Protein AF-A0A850M268-F1 (afdb_monomer)

Nearest PDB structures (foldseek):
  4k5r-assembly2_B-3  TM=6.253E-01  e=1.179E-01  Streptomyces argillaceus
  8twf-assembly1_A  TM=5.147E-01  e=1.402E-01  Legionella massiliensis
  8twf-assembly1_B  TM=6.052E-01  e=3.742E-01  Legionella massiliensis
  4h0a-assembly1_A  TM=3.122E-01  e=1.585E+00  Staphylococcus aureus subsp. aureus Mu50
  4h0a-assembly2_B  TM=3.124E-01  e=1.333E+00  Staphylococcus aureus subsp. aureus Mu50

Secondary structure (DSSP, 8-state):
-EEEEEEEEEE--B-SS-EEEEETTEEEEEEE-TTSBEEEEEEEEE-S-GGG-EEEEEEPTT-TT-EEEEEE--HHHHHHHHHHHHHHHHHHHHHTTT-EEEE-TTS-EE-

Solvent-accessible surface area (backbone atoms only — not comparable to full-atom values): 6175 Å² total; per-residue (Å²): 107,71,46,35,40,33,24,48,36,48,46,72,41,76,31,96,55,72,45,77,48,78,55,93,72,34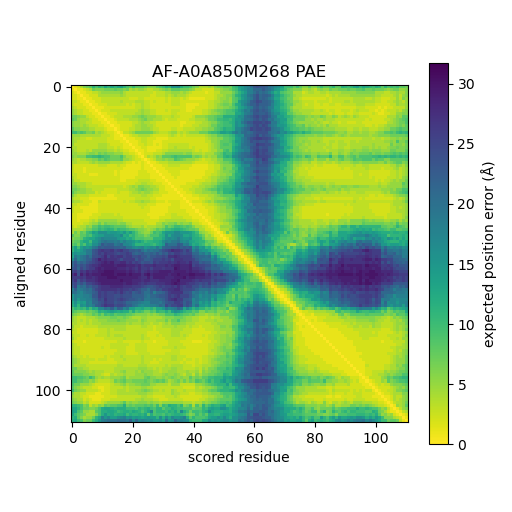,36,40,36,40,33,40,46,99,87,26,30,36,36,35,42,33,44,36,36,62,48,88,61,57,83,52,55,43,74,45,73,42,79,44,88,91,45,96,88,46,72,45,74,48,68,42,65,48,62,69,57,53,54,48,50,42,51,49,50,54,48,49,44,52,55,48,12,63,75,51,76,54,33,44,73,44,62,42,61,91,64,58,49,74,101

Mean predicted aligned error: 9.38 Å

Sequence (111 aa):
MKLSVECNVESKIKLHEVINIKNNDNIYVFYPDHSGMLHKIKIITKVKRPEKFYARMKPTPNAKSAFSIKIRTDVELGDSIKREFQRLESEISFSTKGCLKKIYWDDPKSE

Structure (mmCIF, N/CA/C/O backbone):
data_AF-A0A850M268-F1
#
_entry.id   AF-A0A850M268-F1
#
loop_
_atom_site.group_PDB
_atom_site.id
_atom_site.type_symbol
_atom_site.label_atom_id
_atom_site.label_alt_id
_atom_site.label_comp_id
_atom_site.label_asym_id
_atom_site.label_entity_id
_atom_site.label_seq_id
_atom_site.pdbx_PDB_ins_code
_atom_site.Cartn_x
_atom_site.Cartn_y
_atom_site.Cartn_z
_atom_site.occupancy
_atom_site.B_iso_or_equiv
_atom_site.auth_seq_id
_atom_site.auth_comp_id
_atom_site.auth_asym_id
_atom_site.auth_atom_id
_atom_site.pdbx_PDB_model_num
ATOM 1 N N . MET A 1 1 ? -19.834 -2.391 7.049 1.00 77.62 1 MET A N 1
ATOM 2 C CA . MET A 1 1 ? -19.169 -1.221 6.435 1.00 77.62 1 MET A CA 1
ATOM 3 C C . MET A 1 1 ? -17.748 -1.600 6.034 1.00 77.62 1 MET A C 1
ATOM 5 O O . MET A 1 1 ? -17.134 -2.402 6.735 1.00 77.62 1 MET A O 1
ATOM 9 N N . LYS A 1 2 ? -17.243 -1.077 4.914 1.00 80.06 2 LYS A N 1
ATOM 10 C CA . LYS A 1 2 ? -15.839 -1.208 4.494 1.00 80.06 2 LYS A CA 1
ATOM 11 C C . LYS A 1 2 ? -15.240 0.193 4.423 1.00 80.06 2 LYS A C 1
ATOM 13 O O . LYS A 1 2 ? -15.965 1.118 4.081 1.00 80.06 2 LYS A O 1
ATOM 18 N N . LEU A 1 3 ? -13.968 0.320 4.774 1.00 82.69 3 LEU A N 1
ATOM 19 C CA . LEU A 1 3 ? -13.201 1.546 4.607 1.00 82.69 3 LEU A CA 1
ATOM 20 C C . LEU A 1 3 ? -12.166 1.298 3.519 1.00 82.69 3 LEU A C 1
ATOM 22 O O . LEU A 1 3 ? -11.490 0.267 3.527 1.00 82.69 3 LEU A O 1
ATOM 26 N N . SER A 1 4 ? -12.079 2.235 2.590 1.00 85.81 4 SER A N 1
ATOM 27 C CA . SER A 1 4 ? -11.166 2.196 1.468 1.00 85.81 4 SER A CA 1
ATOM 28 C C . SER A 1 4 ? -10.247 3.408 1.555 1.00 85.81 4 SER A C 1
ATOM 30 O O . SER A 1 4 ? -10.711 4.545 1.576 1.00 85.81 4 SER A O 1
ATOM 32 N N . VAL A 1 5 ? -8.943 3.159 1.626 1.00 87.94 5 VAL A N 1
ATOM 33 C CA . VAL A 1 5 ? -7.930 4.212 1.693 1.00 87.94 5 VAL A CA 1
ATOM 34 C C . VAL A 1 5 ? -6.916 3.987 0.591 1.00 87.94 5 VAL A C 1
ATOM 36 O O . VAL A 1 5 ? -6.391 2.884 0.447 1.00 87.94 5 VAL A O 1
ATOM 39 N N . GLU A 1 6 ? -6.641 5.026 -0.184 1.00 91.50 6 GLU A N 1
ATOM 40 C CA . GLU A 1 6 ? -5.661 5.007 -1.259 1.00 91.50 6 GLU A CA 1
ATOM 41 C C . GLU A 1 6 ? -4.546 6.026 -1.027 1.00 91.50 6 GLU A C 1
ATOM 43 O O . GLU A 1 6 ? -4.773 7.139 -0.551 1.00 91.50 6 GLU A O 1
ATOM 48 N N . CYS A 1 7 ? -3.332 5.629 -1.396 1.00 90.12 7 CYS A N 1
ATOM 49 C CA . CYS A 1 7 ? -2.137 6.452 -1.323 1.00 90.12 7 CYS A CA 1
ATOM 50 C C . CYS A 1 7 ? -1.420 6.413 -2.669 1.00 90.12 7 CYS A C 1
ATOM 52 O O . CYS A 1 7 ? -1.267 5.349 -3.280 1.00 90.12 7 CYS A O 1
ATOM 54 N N . ASN A 1 8 ? -0.935 7.574 -3.103 1.00 92.31 8 ASN A N 1
ATOM 55 C CA . ASN A 1 8 ? -0.005 7.6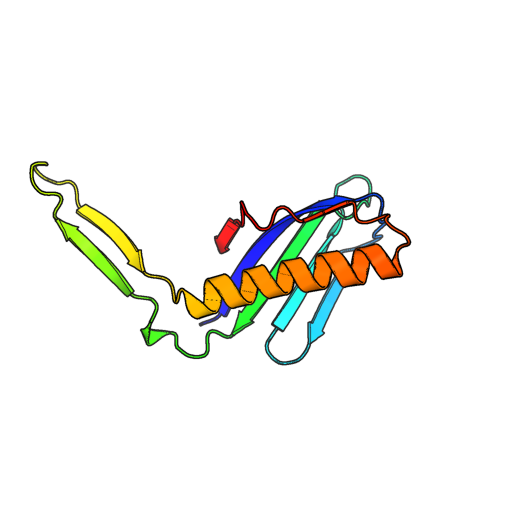46 -4.222 1.00 92.31 8 ASN A CA 1
ATOM 56 C C . ASN A 1 8 ? 1.344 7.043 -3.820 1.00 92.31 8 ASN A C 1
ATOM 58 O O . ASN A 1 8 ? 1.697 6.977 -2.637 1.00 92.31 8 ASN A O 1
ATOM 62 N N . VAL A 1 9 ? 2.104 6.621 -4.821 1.00 92.38 9 VAL A N 1
ATOM 63 C CA . VAL A 1 9 ? 3.366 5.912 -4.651 1.00 92.38 9 VAL A CA 1
ATOM 64 C C . VAL A 1 9 ? 4.399 6.435 -5.637 1.00 92.38 9 VAL A C 1
ATOM 66 O O . VAL A 1 9 ? 4.123 6.567 -6.825 1.00 92.38 9 VAL A O 1
ATOM 69 N N . GLU A 1 10 ? 5.611 6.677 -5.147 1.00 92.75 10 GLU A N 1
ATOM 70 C CA . GLU A 1 10 ? 6.790 6.870 -5.983 1.00 92.75 10 GLU A CA 1
ATOM 71 C C . GLU A 1 10 ? 7.558 5.544 -6.066 1.00 92.75 10 GLU A C 1
ATOM 73 O O . GLU A 1 10 ? 8.121 5.056 -5.078 1.00 92.75 10 GLU A O 1
ATOM 78 N N . SER A 1 11 ? 7.587 4.937 -7.252 1.00 92.38 11 SER A N 1
ATOM 79 C CA . SER A 1 11 ? 8.298 3.680 -7.473 1.00 92.38 11 SER A CA 1
ATOM 80 C C . SER A 1 11 ? 8.883 3.569 -8.881 1.00 92.38 11 SER A C 1
ATOM 82 O O . SER A 1 11 ? 8.560 4.335 -9.784 1.00 92.38 11 SER A O 1
ATOM 84 N N . LYS A 1 12 ? 9.762 2.584 -9.056 1.00 92.12 12 LYS A N 1
ATOM 85 C CA . LYS A 1 12 ? 10.262 2.087 -10.346 1.00 92.12 12 LYS A CA 1
ATOM 86 C C . LYS A 1 12 ? 9.770 0.660 -10.623 1.00 92.12 12 LYS A C 1
ATOM 88 O O . LYS A 1 12 ? 10.371 -0.059 -11.418 1.00 92.12 12 LYS A O 1
ATOM 93 N N . ILE A 1 13 ? 8.747 0.214 -9.894 1.00 92.19 13 ILE A N 1
ATOM 94 C CA . ILE A 1 13 ? 8.238 -1.154 -9.973 1.00 92.19 13 ILE 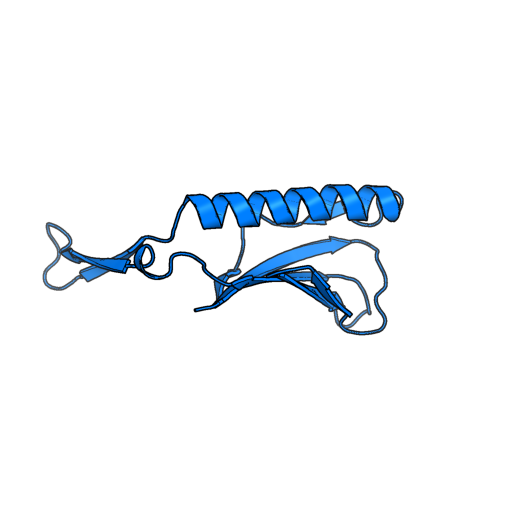A CA 1
ATOM 95 C C . ILE A 1 13 ? 7.313 -1.240 -11.179 1.00 92.19 13 ILE A C 1
ATOM 97 O O . ILE A 1 13 ? 6.312 -0.530 -11.232 1.00 92.19 13 ILE A O 1
ATOM 101 N N . LYS A 1 14 ? 7.626 -2.127 -12.125 1.00 93.12 14 LYS A N 1
ATOM 102 C CA . LYS A 1 14 ? 6.738 -2.411 -13.252 1.00 93.12 14 LYS A CA 1
ATOM 103 C C . LYS A 1 14 ? 5.634 -3.382 -12.844 1.00 93.12 14 LYS A C 1
ATOM 105 O O . LYS A 1 14 ? 5.909 -4.426 -12.259 1.00 93.12 14 LYS A O 1
ATOM 110 N N . LEU A 1 15 ? 4.406 -3.043 -13.207 1.00 90.62 15 LEU A N 1
ATOM 111 C CA . LEU A 1 15 ? 3.206 -3.850 -13.060 1.00 90.62 15 LEU A CA 1
ATOM 112 C C . LEU A 1 15 ? 2.507 -3.927 -14.417 1.00 90.62 15 LEU A C 1
ATOM 114 O O . LEU A 1 15 ? 2.217 -2.904 -15.032 1.00 90.62 15 LEU A O 1
ATOM 118 N N . HIS A 1 16 ? 2.252 -5.144 -14.896 1.00 85.69 16 HIS A N 1
ATOM 119 C CA . HIS A 1 16 ? 1.569 -5.357 -16.176 1.00 85.69 16 HIS A CA 1
ATOM 120 C C . HIS A 1 16 ? 0.064 -5.103 -16.086 1.00 85.69 16 HIS A C 1
ATOM 122 O O . HIS A 1 16 ? -0.553 -4.686 -17.060 1.00 85.69 16 HIS A O 1
ATOM 128 N N . GLU A 1 17 ? -0.51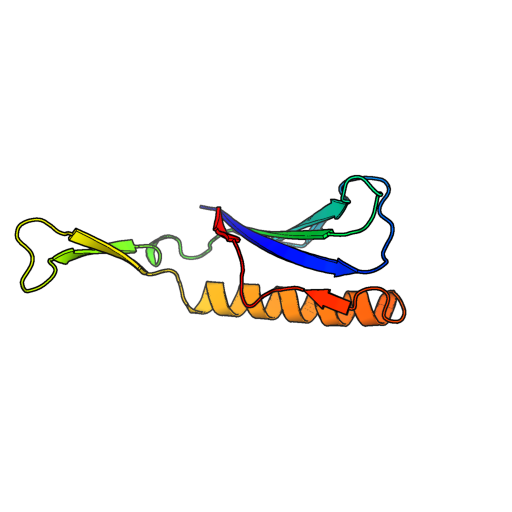1 -5.321 -14.908 1.00 90.62 17 GLU A N 1
ATOM 129 C CA . GLU A 1 17 ? -1.931 -5.153 -14.639 1.00 90.62 17 GLU A CA 1
ATOM 130 C C . GLU A 1 17 ? -2.164 -4.770 -13.176 1.00 90.62 17 GLU A C 1
ATOM 132 O O . GLU A 1 17 ? -1.237 -4.728 -12.360 1.00 90.62 17 GLU A O 1
ATOM 137 N N . VAL A 1 18 ? -3.420 -4.476 -12.846 1.00 93.25 18 VAL A N 1
ATOM 138 C CA . VAL A 1 18 ? -3.836 -4.228 -11.467 1.00 93.25 18 VAL A CA 1
ATOM 139 C C . VAL A 1 18 ? -3.734 -5.526 -10.673 1.00 93.25 18 VAL A C 1
ATOM 141 O O . VAL A 1 18 ? -4.422 -6.499 -10.976 1.00 93.25 18 VAL A O 1
ATOM 144 N N . ILE A 1 19 ? -2.928 -5.529 -9.612 1.00 93.75 19 ILE A N 1
ATOM 145 C CA . ILE A 1 19 ? -2.798 -6.695 -8.733 1.00 93.75 19 ILE A CA 1
ATOM 146 C C . ILE A 1 19 ? -3.729 -6.527 -7.537 1.00 93.75 19 ILE A C 1
ATOM 148 O O . ILE A 1 19 ? -3.672 -5.519 -6.835 1.00 93.75 19 ILE A O 1
ATOM 152 N N . ASN A 1 20 ? -4.547 -7.547 -7.279 1.00 93.25 20 ASN A N 1
ATOM 153 C CA . ASN A 1 20 ? -5.410 -7.634 -6.107 1.00 93.25 20 ASN A CA 1
ATOM 154 C C . ASN A 1 20 ? -4.936 -8.770 -5.200 1.00 93.25 20 ASN A C 1
ATOM 156 O O . ASN A 1 20 ? -4.989 -9.936 -5.584 1.00 93.25 20 ASN A O 1
ATOM 160 N N . ILE A 1 21 ? -4.518 -8.438 -3.982 1.00 91.50 21 ILE A N 1
ATOM 161 C CA . ILE A 1 21 ? -4.087 -9.416 -2.981 1.00 91.50 21 ILE A CA 1
ATOM 162 C C . ILE A 1 21 ? -5.059 -9.364 -1.814 1.00 91.50 21 ILE A C 1
ATOM 164 O O . ILE A 1 21 ? -5.253 -8.320 -1.194 1.00 91.50 21 ILE A O 1
ATOM 168 N N . LYS A 1 22 ? -5.667 -10.502 -1.490 1.00 91.25 22 LYS A N 1
ATOM 169 C CA . LYS A 1 22 ? -6.503 -10.636 -0.300 1.00 91.25 22 LYS A CA 1
ATOM 170 C C . LYS A 1 22 ? -5.681 -11.262 0.817 1.00 91.25 22 LYS A C 1
ATOM 172 O O . LYS A 1 22 ? -5.140 -12.348 0.641 1.00 91.25 22 LYS A O 1
ATOM 177 N N . ASN A 1 23 ? -5.630 -10.602 1.967 1.00 83.44 23 ASN A N 1
ATOM 178 C CA . ASN A 1 23 ? -5.026 -11.152 3.173 1.00 83.44 23 ASN A CA 1
ATOM 179 C C . ASN A 1 23 ? -5.948 -10.880 4.365 1.00 83.44 23 ASN A C 1
ATOM 181 O O . ASN A 1 23 ? -6.171 -9.730 4.746 1.00 83.44 23 ASN A O 1
ATOM 185 N N . ASN A 1 24 ? -6.496 -11.949 4.944 1.00 84.12 24 ASN A N 1
ATOM 186 C CA . ASN A 1 24 ? -7.483 -11.893 6.022 1.00 84.12 24 ASN A CA 1
ATOM 187 C C . ASN A 1 24 ? -8.677 -10.971 5.680 1.00 84.12 24 ASN A C 1
ATOM 189 O O . ASN A 1 24 ? -9.367 -11.177 4.677 1.00 84.12 24 ASN A O 1
ATOM 193 N N . ASP A 1 25 ? -8.913 -9.960 6.520 1.00 84.31 25 ASP A N 1
ATOM 194 C CA . ASP A 1 25 ? -9.980 -8.962 6.386 1.00 84.31 25 ASP A CA 1
ATOM 195 C C . ASP A 1 25 ? -9.621 -7.803 5.434 1.00 84.31 25 ASP A C 1
ATOM 197 O O . ASP A 1 25 ? -10.457 -6.923 5.200 1.00 84.31 25 ASP A O 1
ATOM 201 N N . ASN A 1 26 ? -8.398 -7.792 4.890 1.00 86.88 26 ASN A N 1
ATOM 202 C CA . ASN A 1 26 ? -7.872 -6.718 4.055 1.00 86.88 26 ASN A CA 1
ATOM 203 C C . ASN A 1 26 ? -7.733 -7.151 2.592 1.00 86.88 26 ASN A C 1
ATOM 205 O O . ASN A 1 26 ? -7.368 -8.286 2.271 1.00 86.88 26 ASN A O 1
ATOM 209 N N . ILE A 1 27 ? -7.991 -6.209 1.693 1.00 91.81 27 ILE A N 1
ATOM 210 C CA . ILE A 1 27 ? -7.696 -6.324 0.268 1.00 91.81 27 ILE A CA 1
ATOM 211 C C . ILE A 1 27 ? -6.724 -5.202 -0.080 1.00 91.81 27 ILE A C 1
ATOM 213 O O . ILE A 1 27 ? -6.996 -4.036 0.199 1.00 91.81 27 ILE A O 1
ATOM 217 N N . TYR A 1 28 ? -5.610 -5.569 -0.693 1.00 92.44 28 TYR A N 1
ATOM 218 C CA . TYR A 1 28 ? -4.574 -4.665 -1.166 1.00 92.44 28 TYR A CA 1
ATOM 219 C C . TYR A 1 28 ? -4.654 -4.622 -2.681 1.00 92.44 28 TYR A C 1
ATOM 221 O O . TYR A 1 28 ? -4.643 -5.670 -3.329 1.00 92.44 28 TYR A O 1
ATOM 229 N N . VAL A 1 29 ? -4.746 -3.422 -3.235 1.00 94.12 29 VAL A N 1
ATOM 230 C CA . VAL A 1 29 ? -4.819 -3.212 -4.677 1.00 94.12 29 VAL A CA 1
ATOM 231 C C . VAL A 1 29 ? -3.656 -2.343 -5.117 1.00 94.12 29 VAL A C 1
ATOM 233 O O . VAL A 1 29 ? -3.450 -1.260 -4.569 1.00 94.12 29 VAL A O 1
ATOM 236 N N . PHE A 1 30 ? -2.909 -2.820 -6.104 1.00 94.38 30 PHE A N 1
ATOM 237 C CA . PHE A 1 30 ? -1.734 -2.162 -6.660 1.00 94.38 30 PHE A CA 1
ATOM 238 C C . PHE A 1 30 ? -2.053 -1.725 -8.082 1.00 94.38 30 PHE A C 1
ATOM 240 O O . PHE A 1 30 ? -2.337 -2.567 -8.935 1.00 94.38 30 PHE A O 1
ATOM 247 N N . TYR A 1 31 ? -2.015 -0.420 -8.337 1.00 93.75 31 TYR A N 1
ATOM 248 C CA . TYR A 1 31 ? -2.378 0.137 -9.635 1.00 93.75 31 TYR A CA 1
ATOM 249 C C . TYR A 1 31 ? -1.131 0.584 -10.410 1.00 93.75 31 TYR A C 1
ATOM 251 O O . TYR A 1 31 ? -0.385 1.445 -9.918 1.00 93.75 31 TYR A O 1
ATOM 259 N N . PRO A 1 32 ? -0.912 0.066 -11.631 1.00 95.12 32 PRO A N 1
ATOM 260 C CA . PRO A 1 32 ? 0.006 0.686 -12.573 1.00 95.12 32 PRO A CA 1
ATOM 261 C C . PRO A 1 32 ? -0.547 2.019 -13.089 1.00 95.12 32 PRO A C 1
ATOM 263 O O . PRO A 1 32 ? -1.759 2.230 -13.126 1.00 95.12 32 PRO A O 1
ATOM 266 N N . ASP A 1 33 ? 0.342 2.929 -13.470 1.00 92.81 33 ASP A N 1
ATOM 267 C CA . ASP A 1 33 ? 0.016 4.088 -14.298 1.00 92.81 33 ASP A CA 1
ATOM 268 C C . ASP A 1 33 ? -0.024 3.714 -15.793 1.00 92.81 33 ASP A C 1
ATOM 270 O O . ASP A 1 33 ? 0.143 2.555 -16.178 1.00 92.81 33 ASP A O 1
ATOM 274 N N . HIS A 1 34 ? -0.205 4.714 -16.660 1.00 90.62 34 HIS A N 1
ATOM 275 C CA . HIS A 1 34 ? -0.201 4.533 -18.116 1.00 90.62 34 HIS A CA 1
ATOM 276 C C . HIS A 1 34 ? 1.131 4.005 -18.681 1.00 90.62 34 HIS A C 1
ATOM 278 O O . HIS A 1 34 ? 1.155 3.505 -19.802 1.00 90.62 34 HIS A O 1
ATOM 284 N N . SER A 1 35 ? 2.230 4.107 -17.928 1.00 91.19 35 SER A N 1
ATOM 285 C CA . SER A 1 35 ? 3.545 3.572 -18.298 1.00 91.19 35 SER A CA 1
ATOM 286 C C . SER A 1 35 ? 3.798 2.158 -17.754 1.00 91.19 35 SER A C 1
ATOM 288 O O . SER A 1 35 ? 4.854 1.573 -18.011 1.00 91.19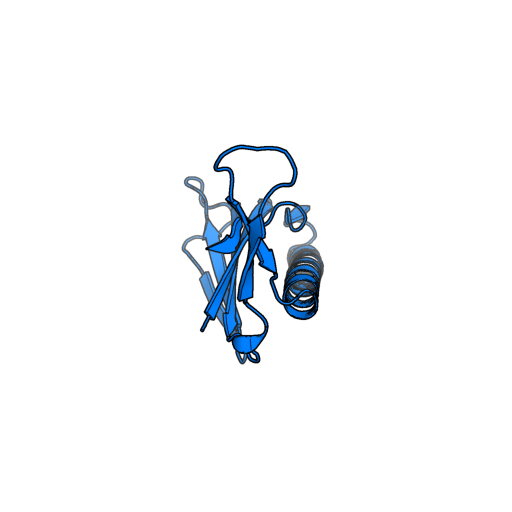 35 SER A O 1
ATOM 290 N N . GLY A 1 36 ? 2.836 1.594 -17.015 1.00 90.88 36 GLY A N 1
ATOM 291 C CA . GLY A 1 36 ? 2.971 0.304 -16.349 1.00 90.88 36 GLY A CA 1
ATOM 292 C C . GLY A 1 36 ? 3.797 0.369 -15.064 1.00 90.88 36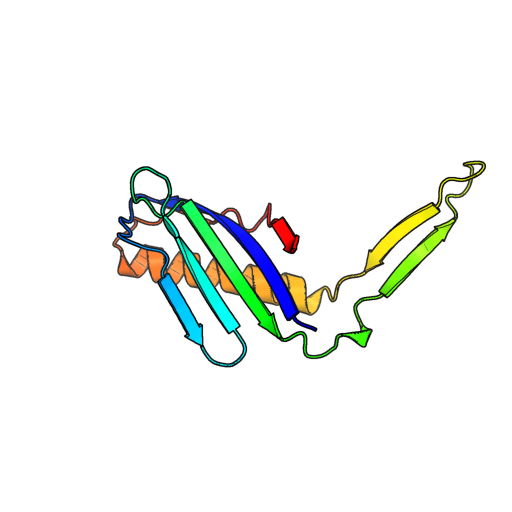 GLY A C 1
ATOM 293 O O . GLY A 1 36 ? 4.316 -0.658 -14.637 1.00 90.88 36 GLY A O 1
ATOM 294 N N . MET A 1 37 ? 3.977 1.543 -14.454 1.00 93.81 37 MET A N 1
ATOM 295 C CA . MET A 1 37 ? 4.695 1.707 -13.185 1.00 93.81 37 MET A CA 1
ATOM 296 C C . MET A 1 37 ? 3.720 1.776 -12.013 1.00 93.81 37 MET A C 1
ATOM 298 O O . MET A 1 37 ? 2.695 2.446 -12.092 1.00 93.81 37 MET A O 1
ATOM 302 N N . LEU A 1 38 ? 4.034 1.115 -10.898 1.00 93.88 38 LEU A N 1
ATOM 303 C CA . LEU A 1 38 ? 3.233 1.209 -9.679 1.00 93.88 38 LEU A CA 1
ATOM 304 C C . LEU A 1 38 ? 3.182 2.665 -9.194 1.00 93.88 38 LEU A C 1
ATOM 306 O O . LEU A 1 38 ? 4.199 3.214 -8.761 1.00 93.88 38 LEU A O 1
ATOM 310 N N . HIS A 1 39 ? 1.982 3.245 -9.219 1.00 93.06 39 HIS A N 1
ATOM 311 C CA . HIS A 1 39 ? 1.749 4.649 -8.867 1.00 93.06 39 HIS A CA 1
ATOM 312 C C . HIS A 1 39 ? 0.749 4.838 -7.723 1.00 93.06 39 HIS A C 1
ATOM 314 O O . HIS A 1 39 ? 0.687 5.916 -7.133 1.00 93.06 39 HIS A O 1
ATOM 320 N N . LYS A 1 40 ? -0.045 3.811 -7.395 1.00 94.44 40 LYS A N 1
ATOM 321 C CA . LYS A 1 40 ? -1.055 3.891 -6.337 1.00 94.44 40 LYS A CA 1
ATOM 322 C C . LYS A 1 40 ? -1.248 2.544 -5.648 1.00 94.44 40 LYS A C 1
ATOM 324 O O . LYS A 1 40 ? -1.301 1.503 -6.303 1.00 94.44 40 LYS A O 1
ATOM 329 N N . ILE A 1 41 ? -1.399 2.584 -4.326 1.00 92.94 41 ILE A N 1
ATOM 330 C CA . ILE A 1 41 ? -1.791 1.437 -3.501 1.00 92.94 41 ILE A CA 1
ATOM 331 C C . ILE A 1 41 ? -3.083 1.783 -2.770 1.00 92.94 41 ILE A C 1
ATOM 333 O O . ILE A 1 41 ? -3.216 2.869 -2.210 1.00 92.94 41 ILE A O 1
ATOM 337 N N . LYS A 1 42 ? -4.027 0.844 -2.753 1.00 92.50 42 LYS A N 1
ATOM 338 C CA . LYS A 1 42 ? -5.305 0.956 -2.049 1.00 92.50 42 LYS A CA 1
ATOM 339 C C . LYS A 1 42 ? -5.450 -0.183 -1.051 1.00 92.50 42 LYS A C 1
ATOM 341 O O . LYS A 1 42 ? -5.243 -1.340 -1.405 1.00 92.50 42 LYS A O 1
ATOM 346 N N . ILE A 1 43 ? -5.831 0.144 0.178 1.00 89.62 43 ILE A N 1
ATOM 347 C CA . ILE A 1 43 ? -6.167 -0.818 1.226 1.00 89.62 43 ILE A CA 1
ATOM 348 C C . ILE A 1 43 ? -7.667 -0.723 1.474 1.00 89.62 43 ILE A C 1
ATOM 350 O O . ILE A 1 43 ? -8.192 0.334 1.822 1.00 89.62 43 ILE A O 1
ATOM 354 N N . ILE A 1 44 ? -8.359 -1.842 1.305 1.00 88.75 44 ILE A N 1
ATOM 355 C CA . ILE A 1 44 ? -9.775 -1.986 1.625 1.00 88.75 44 ILE A CA 1
ATOM 356 C C . ILE A 1 44 ? -9.862 -2.896 2.841 1.00 88.75 44 ILE A C 1
ATOM 358 O O . ILE A 1 44 ? -9.493 -4.066 2.768 1.00 88.75 44 ILE A O 1
ATOM 362 N N . THR A 1 45 ? -10.375 -2.375 3.949 1.00 87.06 45 THR A N 1
ATOM 363 C CA . THR A 1 45 ? -10.505 -3.124 5.202 1.00 87.06 45 THR A CA 1
ATOM 364 C C . THR A 1 45 ? -11.947 -3.146 5.691 1.00 87.06 45 THR A C 1
ATOM 366 O O . THR A 1 45 ? -12.735 -2.218 5.465 1.00 87.06 45 THR A O 1
ATOM 369 N N . LYS A 1 46 ? -12.330 -4.232 6.365 1.00 82.06 46 LYS A N 1
ATOM 370 C CA . LYS A 1 46 ? -13.634 -4.329 7.020 1.00 82.06 46 LYS A CA 1
ATOM 371 C C . LYS A 1 46 ? -13.604 -3.557 8.338 1.00 82.06 46 LYS A C 1
ATOM 373 O O . LYS A 1 46 ? -12.850 -3.885 9.249 1.00 82.06 46 LYS A O 1
ATOM 378 N N . VAL A 1 47 ? -14.488 -2.570 8.475 1.00 79.12 47 VAL A N 1
ATOM 379 C CA . VAL A 1 47 ? -14.608 -1.810 9.725 1.00 79.12 47 VAL A CA 1
ATOM 380 C C . VAL A 1 47 ? -15.281 -2.693 10.773 1.00 79.12 47 VAL A C 1
ATOM 382 O O . VAL A 1 47 ? -16.458 -3.030 10.634 1.00 79.12 47 VAL A O 1
ATOM 385 N N . LYS A 1 48 ? -14.529 -3.077 11.812 1.00 72.88 48 LYS A N 1
ATOM 386 C CA . LYS A 1 48 ? -15.020 -3.935 12.906 1.00 72.88 48 LYS A CA 1
ATOM 387 C C . LYS A 1 48 ? -15.994 -3.212 13.840 1.00 72.88 48 LYS A C 1
ATOM 389 O O . LYS A 1 48 ? -16.893 -3.853 14.366 1.00 72.88 48 LYS A O 1
ATOM 394 N N . ARG A 1 49 ? -15.814 -1.899 14.015 1.00 69.75 49 ARG A N 1
ATOM 395 C CA . ARG A 1 49 ? -16.622 -1.030 14.886 1.00 69.75 49 ARG A CA 1
ATOM 396 C C . ARG A 1 49 ? -17.224 0.145 14.106 1.00 69.75 49 ARG A C 1
ATOM 398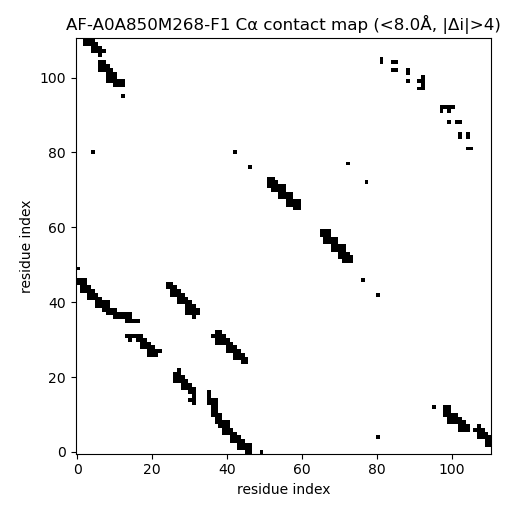 O O . ARG A 1 49 ? -16.763 1.280 14.254 1.00 69.75 49 ARG A O 1
ATOM 405 N N . PRO A 1 50 ? -18.182 -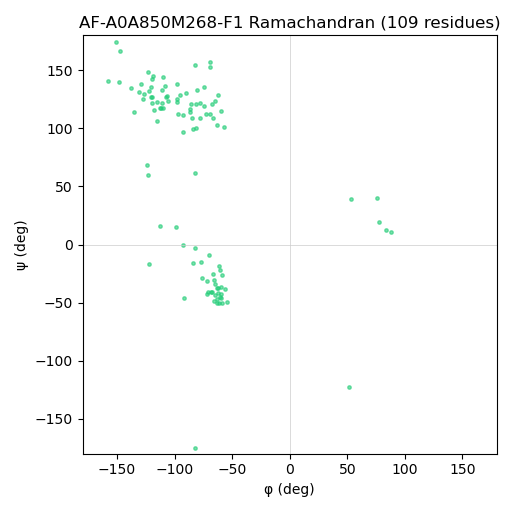0.104 13.193 1.00 68.00 50 PRO A N 1
ATOM 406 C CA . PRO A 1 50 ? -18.789 0.957 12.389 1.00 68.00 50 PRO A CA 1
ATOM 407 C C . PRO A 1 50 ? -19.470 2.037 13.240 1.00 68.00 50 PRO A C 1
ATOM 409 O O . PRO A 1 50 ? -19.524 3.184 12.820 1.00 68.00 50 PRO A O 1
ATOM 412 N N . GLU A 1 51 ? -19.914 1.710 14.453 1.00 63.66 51 GLU A N 1
ATOM 413 C CA . GLU A 1 51 ? -20.541 2.622 15.414 1.00 63.66 51 GLU A CA 1
ATOM 414 C C . GLU A 1 51 ? -19.644 3.789 15.857 1.00 63.66 51 GLU A C 1
ATOM 416 O O . GLU A 1 51 ? -20.139 4.829 16.291 1.00 63.66 51 GLU A O 1
ATOM 421 N N . LYS A 1 52 ? -18.318 3.653 15.727 1.00 62.41 52 LYS A N 1
ATOM 422 C CA . LYS A 1 52 ? -17.371 4.738 16.016 1.00 62.41 52 LYS A CA 1
ATOM 423 C C . LYS A 1 52 ? -17.300 5.785 14.904 1.00 62.41 52 LYS A C 1
ATOM 425 O O . LYS A 1 52 ? -16.786 6.875 15.146 1.00 62.41 52 LYS A O 1
ATOM 430 N N . PHE A 1 53 ? -17.813 5.477 13.714 1.00 58.94 53 PHE A N 1
ATOM 431 C CA . PHE A 1 53 ? -17.969 6.450 12.642 1.00 58.94 53 PHE A CA 1
ATOM 432 C C . PHE A 1 53 ? -19.273 7.203 12.870 1.00 58.94 53 PHE A C 1
ATOM 434 O O . PHE A 1 53 ? -20.355 6.719 12.548 1.00 58.94 53 PHE A O 1
ATOM 441 N N . TYR A 1 54 ? -19.173 8.401 13.436 1.00 53.81 54 TYR A N 1
ATOM 442 C CA . TYR A 1 54 ? -20.327 9.275 13.595 1.00 53.81 54 TYR A CA 1
ATOM 443 C C . TYR A 1 54 ? -20.008 10.682 13.090 1.00 53.81 54 TYR A C 1
ATOM 445 O O . TYR A 1 54 ? -18.994 11.300 13.434 1.00 53.81 54 TYR A O 1
ATOM 453 N N . ALA A 1 55 ? -20.906 11.212 12.264 1.00 46.19 55 ALA A N 1
ATOM 454 C CA . ALA A 1 55 ? -20.907 12.615 11.894 1.00 46.19 55 ALA A CA 1
ATOM 455 C C . ALA A 1 55 ? -21.506 13.406 13.062 1.00 46.19 55 ALA A C 1
ATOM 457 O O . ALA A 1 55 ? -22.701 13.314 13.335 1.00 46.19 55 ALA A O 1
ATOM 458 N N . ARG A 1 56 ? -20.689 14.179 13.788 1.00 44.81 56 ARG A N 1
ATOM 459 C CA . ARG A 1 56 ? -21.228 15.192 14.706 1.00 44.81 56 ARG A CA 1
ATOM 460 C C . ARG A 1 56 ? -21.314 16.506 13.948 1.00 44.81 56 ARG A C 1
ATOM 462 O O . ARG A 1 56 ? -20.289 17.113 13.640 1.00 44.81 56 ARG A O 1
ATOM 469 N N . MET A 1 57 ? -22.539 16.949 13.682 1.00 43.94 57 MET A N 1
ATOM 470 C CA . MET A 1 57 ? -22.794 18.326 13.278 1.00 43.94 57 MET A CA 1
ATOM 471 C C . MET A 1 57 ? -22.517 19.210 14.493 1.00 43.94 57 MET A C 1
ATOM 473 O O . MET A 1 57 ? -23.210 19.113 15.506 1.00 43.94 57 MET A O 1
ATOM 477 N N . LYS A 1 58 ? -21.465 20.028 14.430 1.00 45.66 58 LYS A N 1
ATOM 478 C CA . LYS A 1 58 ? -21.254 21.078 15.427 1.00 45.66 58 LYS A CA 1
ATOM 479 C C . LYS A 1 58 ? -21.779 22.396 14.856 1.00 45.66 58 LYS A C 1
ATOM 481 O O . LYS A 1 58 ? -21.301 22.802 13.790 1.00 45.66 58 LYS A O 1
ATOM 486 N N . PRO A 1 59 ? -22.729 23.069 15.532 1.00 47.50 59 PRO A N 1
ATOM 487 C CA . PRO A 1 59 ? -23.061 24.441 15.184 1.00 47.50 59 PRO A CA 1
ATOM 488 C C . PRO A 1 59 ? -21.814 25.302 15.403 1.00 47.50 59 PRO A C 1
ATOM 490 O O . PRO A 1 59 ? -21.161 25.212 16.445 1.00 47.50 59 PRO A O 1
ATOM 493 N N . THR A 1 60 ? -21.445 26.083 14.391 1.00 50.41 60 THR A N 1
ATOM 494 C CA . THR A 1 60 ? -20.309 27.003 14.477 1.00 50.41 60 THR A CA 1
ATOM 495 C C . THR A 1 60 ? -20.733 28.188 15.349 1.00 50.41 60 THR A C 1
ATOM 497 O O . THR A 1 60 ? -21.701 28.864 14.989 1.00 50.41 60 THR A O 1
ATOM 500 N N . PRO A 1 61 ? -20.072 28.464 16.490 1.00 46.50 61 PRO A N 1
ATOM 501 C CA . PRO A 1 61 ? -20.372 29.671 17.244 1.00 46.50 61 PRO A CA 1
ATOM 502 C C . PRO A 1 61 ? -19.975 30.873 16.372 1.00 46.50 61 PRO A C 1
ATOM 504 O O . PRO A 1 61 ? -18.834 30.940 15.925 1.00 46.50 61 PRO A O 1
ATOM 507 N N . ASN A 1 62 ? -20.923 31.780 16.112 1.00 54.97 62 ASN A N 1
ATOM 508 C CA . ASN A 1 62 ? -20.817 33.018 15.308 1.00 54.97 62 ASN A CA 1
ATOM 509 C C . ASN A 1 62 ? -21.057 32.976 13.786 1.00 54.97 62 ASN A C 1
ATOM 511 O O . ASN A 1 62 ? -20.873 34.005 13.139 1.00 54.97 62 ASN A O 1
ATOM 515 N N . ALA A 1 63 ? -21.570 31.893 13.199 1.00 49.78 63 ALA A N 1
ATOM 516 C CA . ALA A 1 63 ? -22.037 31.934 11.806 1.00 49.78 63 ALA A CA 1
ATOM 517 C C . ALA A 1 63 ? -23.538 31.635 11.723 1.00 49.78 63 ALA A C 1
ATOM 519 O O . ALA A 1 63 ? -23.972 30.527 12.042 1.00 49.78 63 ALA A O 1
ATOM 520 N N . LYS A 1 64 ? -24.335 32.616 11.271 1.00 47.19 64 LYS A N 1
ATOM 521 C CA . LYS A 1 64 ? -25.718 32.389 10.826 1.00 47.19 64 LYS A CA 1
ATOM 522 C C . LYS A 1 64 ? -25.668 31.334 9.709 1.00 47.19 64 LYS A C 1
ATOM 524 O O . LYS A 1 64 ? -25.293 31.655 8.589 1.00 47.19 64 LYS A O 1
ATOM 529 N N . SER A 1 65 ? -25.991 30.082 10.030 1.00 46.56 65 SER A N 1
ATOM 530 C CA . SER A 1 65 ? -26.146 28.971 9.075 1.00 46.56 65 SER A CA 1
ATOM 531 C C . SER A 1 65 ? -24.873 28.331 8.490 1.00 46.56 65 SER A C 1
ATOM 533 O O . SER A 1 65 ? -24.877 27.931 7.330 1.00 46.56 65 SER A O 1
ATOM 535 N N . ALA A 1 66 ? -23.811 28.130 9.280 1.00 41.47 66 ALA A N 1
ATOM 536 C CA . ALA A 1 66 ? -22.742 27.190 8.904 1.00 41.47 66 ALA A CA 1
ATOM 537 C C . ALA A 1 66 ? -22.683 26.010 9.887 1.00 41.47 66 ALA A C 1
ATOM 539 O O . ALA A 1 66 ? -22.237 26.153 11.028 1.00 41.47 66 ALA A O 1
ATOM 540 N N . PHE A 1 67 ? -23.135 24.830 9.456 1.00 41.69 67 PHE A N 1
ATOM 541 C CA . PHE A 1 67 ? -22.910 23.577 10.179 1.00 41.69 67 PHE A CA 1
ATOM 542 C C . PHE A 1 67 ? -21.555 23.007 9.765 1.00 41.69 67 PHE A C 1
ATOM 544 O O . PHE A 1 67 ? -21.340 22.707 8.593 1.00 41.69 67 PHE A O 1
ATOM 551 N N . SER A 1 68 ? -20.643 22.822 10.721 1.00 42.00 68 SER A N 1
ATOM 552 C CA . SER A 1 68 ? -19.418 22.063 10.463 1.00 42.00 68 SER A CA 1
ATOM 553 C C . SER A 1 68 ? -19.708 20.578 10.694 1.00 42.00 68 SER A C 1
ATOM 555 O O . SER A 1 68 ? -20.031 20.150 11.807 1.00 42.00 68 SER A O 1
ATOM 557 N N . ILE A 1 69 ? -19.649 19.778 9.628 1.00 42.50 69 ILE A N 1
ATOM 558 C CA . ILE A 1 69 ? -19.740 18.320 9.731 1.00 42.50 69 ILE A CA 1
ATOM 559 C C . ILE A 1 69 ? -18.351 17.825 10.122 1.00 42.50 69 ILE A C 1
ATOM 561 O O . ILE A 1 69 ? -17.459 17.723 9.284 1.00 42.50 69 ILE A O 1
ATOM 565 N N . LYS A 1 70 ? -18.144 17.527 11.408 1.00 44.56 70 LYS A N 1
ATOM 566 C CA . LYS A 1 70 ? -16.923 16.851 11.850 1.00 44.56 70 LYS A CA 1
ATOM 567 C C . LYS A 1 70 ? -17.208 15.355 11.862 1.00 44.56 70 LYS A C 1
ATOM 569 O O . LYS A 1 70 ? -17.795 14.837 12.815 1.00 44.56 70 LYS A O 1
ATOM 574 N N . ILE A 1 71 ? -16.828 14.674 10.783 1.00 50.03 71 ILE A N 1
ATOM 575 C CA . ILE A 1 71 ? -16.796 13.211 10.745 1.00 50.03 71 ILE A CA 1
ATOM 576 C C . ILE A 1 71 ? -15.696 12.794 11.719 1.00 50.03 71 ILE A C 1
ATOM 578 O O . ILE A 1 71 ? -14.518 13.061 11.487 1.00 50.03 71 ILE A O 1
ATOM 582 N N . ARG A 1 72 ? -16.076 12.218 12.861 1.00 52.84 72 ARG A N 1
ATOM 583 C CA . ARG A 1 72 ? -15.104 11.553 13.726 1.00 52.84 72 ARG A CA 1
ATOM 584 C C . ARG A 1 72 ? -14.956 10.136 13.200 1.00 52.84 72 ARG A C 1
ATOM 586 O O . ARG A 1 72 ? -15.889 9.343 13.279 1.00 52.84 72 ARG A O 1
ATOM 593 N N . THR A 1 73 ? -13.807 9.872 12.601 1.00 57.50 73 THR A N 1
ATOM 594 C CA . THR A 1 73 ? -13.369 8.535 12.217 1.00 57.50 73 THR A CA 1
ATOM 595 C C . THR A 1 73 ? -12.758 7.834 13.429 1.00 57.50 73 THR A C 1
ATOM 597 O O . THR A 1 73 ? -12.299 8.482 14.374 1.00 57.50 73 THR A O 1
ATOM 600 N N . ASP A 1 74 ? -12.787 6.501 13.433 1.00 68.81 74 ASP A N 1
ATOM 601 C CA . ASP A 1 74 ? -12.085 5.708 14.441 1.00 68.81 74 ASP A CA 1
ATOM 602 C C . ASP A 1 74 ? -10.575 5.962 14.313 1.00 68.81 74 ASP A C 1
ATOM 604 O O . ASP A 1 74 ? -9.938 5.470 13.382 1.00 68.81 74 ASP A O 1
ATOM 608 N N . VAL A 1 75 ? -10.020 6.775 15.217 1.00 69.81 75 VAL A N 1
ATOM 609 C CA . VAL A 1 75 ? -8.600 7.171 15.209 1.00 69.81 75 VAL A CA 1
ATOM 610 C C . VAL A 1 75 ? -7.699 5.935 15.227 1.00 69.81 75 VAL A C 1
ATOM 612 O O . VAL A 1 75 ? -6.726 5.876 14.483 1.00 69.81 75 VAL A O 1
ATOM 615 N N . GLU A 1 76 ? -8.089 4.897 15.973 1.00 75.12 76 GLU A N 1
ATOM 616 C CA . GLU A 1 76 ? -7.352 3.632 16.036 1.00 75.12 76 GLU A CA 1
ATOM 617 C C . GLU A 1 76 ? -7.299 2.933 14.671 1.00 75.12 76 GLU A C 1
ATOM 619 O O . GLU A 1 76 ? -6.272 2.358 14.307 1.00 75.12 76 GLU A O 1
ATOM 624 N N . LEU A 1 77 ? -8.388 2.999 13.896 1.00 77.06 77 LEU A N 1
ATOM 625 C CA . LEU A 1 77 ? -8.441 2.430 12.551 1.00 77.06 77 LEU A CA 1
ATOM 626 C C . LEU A 1 77 ? -7.590 3.245 11.572 1.00 77.06 77 LEU A C 1
ATOM 628 O O . LEU A 1 77 ? -6.877 2.656 10.764 1.00 77.06 77 LEU A O 1
ATOM 632 N N . GLY A 1 78 ? -7.626 4.577 11.668 1.00 78.38 78 GLY A N 1
ATOM 633 C CA . GLY A 1 78 ? -6.763 5.459 10.876 1.00 78.38 78 GLY A CA 1
ATOM 634 C C . GLY A 1 78 ? -5.278 5.178 11.119 1.00 78.38 78 GLY A C 1
ATOM 635 O O . GLY A 1 78 ? -4.533 4.917 10.174 1.00 78.38 78 GLY A O 1
ATOM 636 N N . ASP A 1 79 ? -4.869 5.119 12.387 1.00 82.75 79 ASP A N 1
ATOM 637 C CA . ASP A 1 79 ? -3.492 4.801 12.779 1.00 82.75 79 ASP A CA 1
ATOM 638 C C . ASP A 1 79 ? -3.094 3.371 12.393 1.00 82.75 79 ASP A C 1
ATOM 640 O O . ASP A 1 79 ? -1.940 3.101 12.055 1.00 82.75 79 ASP A O 1
ATOM 644 N N . SER A 1 80 ? -4.036 2.424 12.437 1.00 84.00 80 SER A N 1
ATOM 645 C CA . SER A 1 80 ? -3.803 1.055 11.969 1.00 84.00 80 SER A CA 1
ATOM 646 C C . SER A 1 80 ? -3.545 1.007 10.464 1.00 84.00 80 SER A C 1
ATOM 648 O O . SER A 1 80 ? -2.635 0.305 10.037 1.00 84.00 80 SER A O 1
ATOM 650 N N . ILE A 1 81 ? -4.315 1.743 9.658 1.00 86.38 81 ILE A N 1
ATOM 651 C CA . ILE A 1 81 ? -4.141 1.780 8.198 1.00 86.38 81 ILE A CA 1
ATOM 652 C C . ILE A 1 81 ? -2.831 2.476 7.827 1.00 86.38 81 ILE A C 1
ATOM 654 O O . ILE A 1 81 ? -2.102 1.992 6.965 1.00 86.38 81 ILE A O 1
ATOM 658 N N . LYS A 1 82 ? -2.487 3.573 8.509 1.00 87.94 82 LYS A N 1
ATOM 659 C CA . LYS A 1 82 ? -1.205 4.261 8.313 1.00 87.94 82 LYS A CA 1
ATOM 660 C C . LYS A 1 82 ? -0.016 3.343 8.610 1.00 87.94 82 LYS A C 1
ATOM 662 O O . LYS A 1 82 ? 0.892 3.245 7.787 1.00 87.94 82 LYS A O 1
ATOM 667 N N . ARG A 1 83 ? -0.052 2.609 9.729 1.00 89.00 83 ARG A N 1
ATOM 668 C CA . ARG A 1 83 ? 0.964 1.589 10.050 1.00 89.00 83 ARG A CA 1
ATOM 669 C C . ARG A 1 83 ? 1.041 0.494 8.995 1.00 89.00 83 ARG A C 1
ATOM 671 O O . ARG A 1 83 ? 2.129 0.029 8.674 1.00 89.00 83 ARG A O 1
ATOM 678 N N . GLU A 1 84 ? -0.095 0.113 8.426 1.00 89.69 84 GLU A N 1
ATOM 679 C CA . GLU A 1 84 ? -0.131 -0.895 7.374 1.00 89.69 84 GLU A CA 1
ATOM 680 C C . GLU A 1 84 ? 0.537 -0.412 6.079 1.00 89.69 84 GLU A C 1
ATOM 682 O O . GLU A 1 84 ? 1.311 -1.155 5.477 1.00 89.69 84 GLU A O 1
ATOM 687 N N . PHE A 1 85 ? 0.333 0.848 5.682 1.00 91.19 85 PHE A N 1
ATOM 688 C CA . PHE A 1 85 ? 1.079 1.436 4.566 1.00 91.19 85 PHE A CA 1
ATOM 689 C C . PHE A 1 85 ? 2.585 1.508 4.841 1.00 91.19 85 PHE A C 1
ATOM 691 O O . PHE A 1 85 ? 3.368 1.178 3.957 1.00 91.19 85 PHE A O 1
ATOM 698 N N . GLN A 1 86 ? 2.999 1.879 6.055 1.00 92.38 86 GLN A N 1
ATOM 699 C CA . GLN A 1 86 ? 4.418 1.903 6.446 1.00 92.38 86 GLN A CA 1
ATOM 700 C C . GLN A 1 86 ? 5.053 0.501 6.420 1.00 92.38 86 GLN A C 1
ATOM 702 O O . GLN A 1 86 ? 6.204 0.333 6.004 1.00 92.38 86 GLN A O 1
ATOM 707 N N . ARG A 1 87 ? 4.290 -0.525 6.824 1.00 92.44 87 ARG A N 1
ATOM 708 C CA . ARG A 1 87 ? 4.702 -1.930 6.731 1.00 92.44 87 ARG A CA 1
ATOM 709 C C . ARG A 1 87 ? 4.905 -2.343 5.274 1.00 92.44 87 ARG A C 1
ATOM 711 O O . ARG A 1 87 ? 5.970 -2.854 4.940 1.00 92.44 87 ARG A O 1
ATOM 718 N N . LEU A 1 88 ? 3.929 -2.067 4.404 1.00 91.19 88 LEU A N 1
ATOM 719 C CA . LEU A 1 88 ? 4.030 -2.347 2.966 1.00 91.19 88 LEU A CA 1
ATOM 720 C C . LEU A 1 88 ? 5.200 -1.609 2.315 1.00 91.19 88 LEU A C 1
ATOM 722 O O . LEU A 1 88 ? 5.917 -2.199 1.513 1.00 91.19 88 LEU A O 1
ATOM 726 N N . GLU A 1 89 ? 5.405 -0.338 2.663 1.00 91.56 89 GLU A N 1
ATOM 727 C CA . GLU A 1 89 ? 6.532 0.459 2.180 1.00 91.56 89 GLU A CA 1
ATOM 728 C C . GLU A 1 89 ? 7.859 -0.241 2.477 1.00 91.56 89 GLU A C 1
ATOM 730 O O . GLU A 1 89 ? 8.668 -0.457 1.574 1.00 91.56 89 GLU A O 1
ATOM 735 N N . SER A 1 90 ? 8.039 -0.676 3.724 1.00 90.00 90 SER A N 1
ATOM 736 C CA . SER A 1 90 ? 9.252 -1.364 4.166 1.00 90.00 90 SER A CA 1
ATOM 737 C C . SER A 1 90 ? 9.427 -2.724 3.483 1.00 90.00 90 SER A C 1
ATOM 739 O O . SER A 1 90 ? 10.495 -3.011 2.942 1.00 90.00 90 SER A O 1
ATOM 741 N N . GLU A 1 91 ? 8.378 -3.552 3.462 1.00 90.75 91 GLU A N 1
ATOM 742 C CA . GLU A 1 91 ? 8.417 -4.903 2.886 1.00 90.75 91 GLU A CA 1
ATOM 743 C C . GLU A 1 91 ? 8.690 -4.877 1.379 1.00 90.75 91 GLU A C 1
ATOM 745 O O . GLU A 1 91 ? 9.554 -5.609 0.883 1.00 90.75 91 GLU A O 1
ATOM 750 N N . ILE A 1 92 ? 7.985 -4.020 0.638 1.00 90.44 92 ILE A N 1
ATOM 751 C CA . ILE A 1 92 ? 8.130 -3.918 -0.816 1.00 90.44 92 ILE A CA 1
ATOM 752 C C . ILE A 1 92 ? 9.467 -3.267 -1.158 1.00 90.44 92 ILE A C 1
ATOM 754 O O . ILE A 1 92 ? 10.147 -3.744 -2.066 1.00 90.44 92 ILE A O 1
ATOM 758 N N . SER A 1 93 ? 9.883 -2.211 -0.450 1.00 90.00 93 SER A N 1
ATOM 759 C CA . SER A 1 93 ? 11.183 -1.582 -0.699 1.00 90.00 93 SER A CA 1
ATOM 760 C C . SER A 1 93 ? 12.321 -2.575 -0.472 1.00 90.00 93 SER A C 1
ATOM 762 O O . SER A 1 93 ? 13.164 -2.740 -1.352 1.00 90.00 93 SER A O 1
ATOM 764 N N . PHE A 1 94 ? 12.289 -3.343 0.621 1.00 89.88 94 PHE A N 1
ATOM 765 C CA . PHE A 1 94 ? 13.279 -4.389 0.873 1.00 89.88 94 PHE A CA 1
ATOM 766 C C . PHE A 1 94 ? 13.265 -5.477 -0.214 1.00 89.88 94 PHE A C 1
ATOM 768 O O . PHE A 1 94 ? 14.297 -5.777 -0.815 1.00 89.88 94 PHE A O 1
ATOM 775 N N . SER A 1 95 ? 12.085 -6.013 -0.536 1.00 89.38 95 SER A N 1
ATOM 776 C CA . SER A 1 95 ? 11.930 -7.108 -1.508 1.00 89.38 95 SER A CA 1
ATOM 777 C C . SER A 1 95 ? 12.308 -6.702 -2.934 1.00 89.38 95 SER A C 1
ATOM 779 O O . SER A 1 95 ? 12.798 -7.515 -3.714 1.00 89.38 95 SER A O 1
ATOM 781 N N . THR A 1 96 ? 12.111 -5.429 -3.279 1.00 87.19 96 THR A N 1
ATOM 782 C CA . THR A 1 96 ? 12.411 -4.879 -4.607 1.00 87.19 96 THR A CA 1
ATOM 783 C C . THR A 1 96 ? 13.748 -4.144 -4.664 1.00 87.19 96 THR A C 1
ATOM 785 O O . THR A 1 96 ? 14.001 -3.418 -5.620 1.00 87.19 96 THR A O 1
ATOM 788 N N . LYS A 1 97 ? 14.625 -4.316 -3.662 1.00 89.81 97 LYS A N 1
ATOM 789 C CA . LYS A 1 97 ? 15.950 -3.669 -3.600 1.00 89.81 97 LYS A CA 1
ATOM 790 C C . LYS A 1 97 ? 15.885 -2.138 -3.758 1.00 89.81 97 LYS A C 1
ATOM 792 O O . LYS A 1 97 ? 16.715 -1.538 -4.437 1.00 89.81 97 LYS A O 1
ATOM 797 N N . GLY A 1 98 ? 14.880 -1.506 -3.156 1.00 83.31 98 GLY A N 1
ATOM 798 C CA . GLY A 1 98 ? 14.686 -0.056 -3.173 1.00 83.31 98 GLY A CA 1
ATOM 799 C C . GLY A 1 98 ? 13.970 0.487 -4.412 1.00 83.31 98 GLY A C 1
ATOM 800 O O . GLY A 1 98 ? 13.970 1.699 -4.628 1.00 83.31 98 GLY A O 1
ATOM 801 N N . CYS A 1 99 ? 13.353 -0.358 -5.249 1.00 88.50 99 CYS A N 1
ATOM 802 C CA . CYS A 1 99 ? 12.541 0.142 -6.364 1.00 88.50 99 CYS A CA 1
ATOM 803 C C . CYS A 1 99 ? 11.280 0.876 -5.890 1.00 88.50 99 CYS A C 1
ATOM 805 O O . CYS A 1 99 ? 10.789 1.742 -6.613 1.00 88.50 99 CYS A O 1
ATOM 807 N N . LEU A 1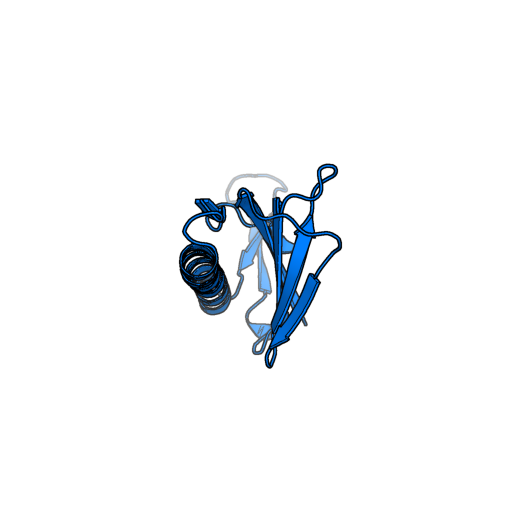 100 ? 10.770 0.574 -4.694 1.00 91.75 100 LEU A N 1
ATOM 808 C CA . LEU A 1 100 ? 9.794 1.419 -4.011 1.00 91.75 100 LEU A CA 1
ATOM 809 C C . LEU A 1 100 ? 10.520 2.498 -3.204 1.00 91.75 100 LEU A C 1
ATOM 811 O O . LEU A 1 100 ? 11.248 2.175 -2.263 1.00 91.75 100 LEU A O 1
ATOM 815 N N . LYS A 1 101 ? 10.307 3.767 -3.565 1.00 90.19 101 LYS A N 1
ATOM 816 C CA . LYS A 1 101 ? 10.934 4.903 -2.882 1.00 90.19 101 LYS A CA 1
ATOM 817 C C . LYS A 1 101 ? 10.073 5.445 -1.756 1.00 90.19 101 LYS A C 1
ATOM 819 O O . LYS A 1 101 ? 10.607 5.757 -0.698 1.00 90.19 101 LYS A O 1
ATOM 824 N N . LYS A 1 102 ? 8.773 5.620 -2.020 1.00 91.50 102 LYS A N 1
ATOM 825 C CA . LYS A 1 102 ? 7.866 6.251 -1.065 1.00 91.50 102 LYS A CA 1
ATOM 826 C C . LYS A 1 102 ? 6.405 5.894 -1.303 1.00 91.50 102 LYS A C 1
ATOM 828 O O . LYS A 1 102 ? 5.945 5.901 -2.442 1.00 91.50 102 LYS A O 1
ATOM 833 N N . ILE A 1 103 ? 5.663 5.681 -0.225 1.00 91.38 103 ILE A N 1
ATOM 834 C CA . ILE A 1 103 ? 4.200 5.719 -0.186 1.00 91.38 103 ILE A CA 1
ATOM 835 C C . ILE A 1 103 ? 3.790 7.009 0.532 1.00 91.38 103 ILE A C 1
ATOM 837 O O . ILE A 1 103 ? 4.247 7.287 1.637 1.00 91.38 103 ILE A O 1
ATOM 841 N N . TYR A 1 104 ? 2.912 7.815 -0.065 1.00 89.94 104 TYR A N 1
ATOM 842 C CA . TYR A 1 104 ? 2.457 9.078 0.532 1.00 89.94 104 TYR A CA 1
ATOM 843 C C . TYR A 1 104 ? 1.335 8.850 1.562 1.00 89.94 104 TYR A C 1
ATOM 845 O O . TYR A 1 104 ? 0.223 9.340 1.408 1.00 89.94 104 TYR A O 1
ATOM 853 N N . TRP A 1 105 ? 1.626 8.095 2.626 1.00 85.31 105 TRP A N 1
ATOM 854 C CA . TRP A 1 105 ? 0.661 7.734 3.679 1.00 85.31 105 TRP A CA 1
ATOM 855 C C . TRP A 1 105 ? 0.222 8.894 4.587 1.00 85.31 105 TRP A C 1
ATOM 857 O O . TRP A 1 105 ? -0.702 8.722 5.381 1.00 85.31 105 TRP A O 1
ATOM 867 N N . ASP A 1 106 ? 0.864 10.061 4.485 1.00 76.00 106 ASP A N 1
ATOM 868 C CA . ASP A 1 106 ? 0.450 11.301 5.160 1.00 76.00 106 ASP A CA 1
ATOM 869 C C . ASP A 1 106 ? -0.626 12.089 4.405 1.00 76.00 106 ASP A C 1
ATOM 871 O O . ASP A 1 106 ? -1.283 12.935 5.007 1.00 76.00 106 ASP A O 1
ATOM 875 N N . ASP A 1 107 ? -0.835 11.788 3.120 1.00 77.69 107 ASP A N 1
ATOM 876 C CA . ASP A 1 107 ? -1.902 12.372 2.299 1.00 77.69 107 ASP A CA 1
ATOM 877 C C . ASP A 1 107 ? -2.802 11.272 1.698 1.00 77.69 107 ASP A C 1
ATOM 879 O O . ASP A 1 107 ? -2.875 11.102 0.476 1.00 77.69 107 ASP A O 1
ATOM 883 N N . PRO A 1 108 ? -3.448 10.444 2.545 1.00 73.62 108 PRO A N 1
ATOM 884 C CA . PRO A 1 108 ? -4.323 9.389 2.067 1.00 73.62 108 PRO A CA 1
ATOM 885 C C . PRO A 1 108 ? -5.642 9.976 1.555 1.00 73.62 108 PRO A C 1
ATOM 887 O O . PRO A 1 108 ? -6.294 10.771 2.238 1.00 73.62 108 PRO A O 1
ATOM 890 N N . LYS A 1 109 ? -6.112 9.503 0.399 1.00 73.56 109 LYS A N 1
ATOM 891 C CA . LYS A 1 109 ? -7.495 9.740 -0.031 1.00 73.56 109 LYS A CA 1
ATOM 892 C C . LYS A 1 109 ? -8.368 8.604 0.486 1.00 73.56 109 LYS A C 1
ATOM 894 O O . LYS A 1 109 ? -8.031 7.431 0.338 1.00 73.56 109 LYS A O 1
ATOM 899 N N . SER A 1 110 ? -9.478 8.952 1.127 1.00 64.94 110 SER A N 1
ATOM 900 C CA . SER A 1 110 ? -10.478 7.981 1.581 1.00 64.94 110 SER A CA 1
ATOM 901 C C . SER A 1 110 ? -11.730 8.094 0.719 1.00 64.94 110 SER A C 1
ATOM 903 O O . SER A 1 110 ? -12.157 9.205 0.407 1.00 64.94 110 SER A O 1
ATOM 905 N N . GLU A 1 111 ? -12.272 6.942 0.329 1.00 50.50 111 GLU A N 1
ATOM 906 C CA . GLU A 1 111 ? -13.532 6.788 -0.416 1.00 50.50 111 GLU A CA 1
ATOM 907 C C . GLU A 1 111 ? -14.503 5.897 0.363 1.00 50.50 111 GLU A C 1
ATOM 909 O O . GLU A 1 111 ? -14.039 4.890 0.961 1.00 50.50 111 GLU A O 1
#

pLDDT: mean 78.96, std 17.03, range [41.47, 95.12]

Radius of gyration: 17.17 Å; Cα contacts (8 Å, |Δi|>4): 193; chains: 1; bounding box: 42×45×36 Å

Foldseek 3Di:
DKKKKKWFFDFQDAAPAWDWDDDDQKIWIFGADPVRTGTMIMIIGDDPCCVQFDFDFDDDPPDPDDTDGDGRDDVVVLVVVLVVLVVCLVVVCVVVVNRTPDIPSVDMDID